Protein AF-A0AAW9ECZ9-F1 (afdb_monomer_lite)

Sequence (85 aa):
GNTAPYMQYAYTRVASIFKRAEIDESALTQPISLTQPHEKQLALRLVQFDETITQVAREGTPHVMCAYLYDLAQSFSGFYENCPI

InterPro domains:
  IPR001278 Arginine-tRNA ligase [PTHR11956] (1-85)
  IPR008909 DALR anticodon binding [PF05746] (7-85)
  IPR008909 DALR anticodon binding [SM00836] (7-85)
  IPR009080 Aminoacyl-tRNA synthetase, class Ia, anticodon-binding [SSF47323] (1-85)

Secondary structure (DSSP, 8-state):
--SHHHHHHHHHHHHHHHHHHT--GGG--SPP---SHHHHHHHHHHHTHHHHHHHHHHHT-HHHHHHHHHHHHHHHHHHHHHS--

Structure (mmCIF, N/CA/C/O backbone):
data_AF-A0AAW9ECZ9-F1
#
_entry.id   AF-A0AAW9ECZ9-F1
#
loop_
_atom_site.group_PDB
_atom_site.id
_atom_site.type_symbol
_atom_site.label_atom_id
_atom_site.label_alt_id
_atom_site.label_comp_id
_atom_site.label_asym_id
_atom_site.label_entity_id
_atom_site.label_seq_id
_atom_site.pdbx_PDB_ins_code
_atom_site.Cartn_x
_atom_site.Cartn_y
_atom_site.Cartn_z
_atom_site.occupancy
_atom_site.B_iso_or_equiv
_atom_site.auth_seq_id
_atom_site.auth_comp_id
_atom_site.auth_asym_id
_atom_site.auth_atom_id
_atom_site.pdbx_PDB_model_num
ATOM 1 N N . GLY A 1 1 ? 13.138 0.456 4.414 1.00 83.44 1 GLY A N 1
ATOM 2 C CA . GLY A 1 1 ? 13.657 0.682 3.050 1.00 83.44 1 GLY A CA 1
ATOM 3 C C . GLY A 1 1 ? 13.007 -0.297 2.094 1.00 83.44 1 GLY A C 1
ATOM 4 O O . GLY A 1 1 ? 12.378 -1.233 2.574 1.00 83.44 1 GLY A O 1
ATOM 5 N N . ASN A 1 2 ? 13.136 -0.088 0.780 1.00 93.19 2 ASN A N 1
ATOM 6 C CA . ASN A 1 2 ? 12.479 -0.921 -0.235 1.00 93.19 2 ASN A CA 1
ATOM 7 C C . ASN A 1 2 ? 13.172 -2.288 -0.372 1.00 93.19 2 ASN A C 1
ATOM 9 O O . ASN A 1 2 ? 14.060 -2.477 -1.201 1.00 93.19 2 ASN A O 1
ATOM 13 N N . THR A 1 3 ? 12.823 -3.217 0.518 1.00 96.69 3 THR A N 1
ATOM 14 C CA . THR A 1 3 ? 13.396 -4.563 0.582 1.00 96.69 3 THR A CA 1
ATOM 15 C C . THR A 1 3 ? 12.302 -5.604 0.783 1.00 96.69 3 THR A C 1
ATOM 17 O O . THR A 1 3 ? 11.258 -5.325 1.376 1.00 96.69 3 THR A O 1
ATOM 20 N N . ALA A 1 4 ? 12.560 -6.837 0.341 1.00 96.56 4 ALA A N 1
ATOM 21 C CA . ALA A 1 4 ? 11.608 -7.933 0.503 1.00 96.56 4 ALA A CA 1
ATOM 22 C C . ALA A 1 4 ? 11.213 -8.189 1.976 1.00 96.56 4 ALA A C 1
ATOM 24 O O . ALA A 1 4 ? 10.012 -8.281 2.234 1.00 96.56 4 ALA A O 1
ATOM 25 N N . PRO A 1 5 ? 12.138 -8.213 2.964 1.00 97.56 5 PRO A N 1
ATOM 26 C CA . PRO A 1 5 ? 11.753 -8.391 4.366 1.00 97.56 5 PRO A CA 1
ATOM 27 C C . PRO A 1 5 ? 10.845 -7.276 4.896 1.00 97.56 5 PRO A C 1
ATOM 29 O O . PRO A 1 5 ? 9.903 -7.552 5.636 1.00 97.56 5 PRO A O 1
ATOM 32 N N . TYR A 1 6 ? 11.085 -6.021 4.494 1.00 97.06 6 TYR A N 1
ATOM 33 C CA . TYR A 1 6 ? 10.212 -4.908 4.872 1.00 97.06 6 TYR A CA 1
ATOM 34 C C . TYR A 1 6 ? 8.797 -5.107 4.316 1.00 97.06 6 TYR A C 1
ATOM 36 O O . TYR A 1 6 ? 7.824 -4.974 5.056 1.00 97.06 6 TYR A O 1
ATOM 44 N N . MET A 1 7 ? 8.681 -5.487 3.041 1.00 97.75 7 MET A N 1
ATOM 45 C CA . MET A 1 7 ? 7.386 -5.724 2.400 1.00 97.75 7 MET A CA 1
ATOM 46 C C . MET A 1 7 ? 6.625 -6.894 3.030 1.00 97.75 7 MET A C 1
ATOM 48 O O . MET A 1 7 ? 5.427 -6.786 3.281 1.00 97.75 7 MET A O 1
ATOM 52 N N . GLN A 1 8 ? 7.319 -7.988 3.345 1.00 97.62 8 GLN A N 1
ATOM 53 C CA . GLN A 1 8 ? 6.729 -9.135 4.041 1.00 97.62 8 GLN A CA 1
ATOM 54 C C . GLN A 1 8 ? 6.214 -8.748 5.432 1.00 97.62 8 GLN A C 1
ATOM 56 O O . GLN A 1 8 ? 5.121 -9.153 5.820 1.00 97.62 8 GLN A O 1
ATOM 61 N N . TYR A 1 9 ? 6.965 -7.928 6.169 1.00 96.81 9 TYR A N 1
ATOM 62 C CA . TYR A 1 9 ? 6.533 -7.425 7.470 1.00 96.81 9 TYR A CA 1
ATOM 63 C C . TYR A 1 9 ? 5.346 -6.452 7.371 1.00 96.81 9 TYR A C 1
ATOM 65 O O . TYR A 1 9 ? 4.409 -6.530 8.164 1.00 96.81 9 TYR A O 1
ATOM 73 N N . ALA A 1 10 ? 5.343 -5.555 6.382 1.00 96.75 10 ALA A N 1
ATOM 74 C CA . ALA A 1 10 ? 4.210 -4.665 6.138 1.00 96.75 10 ALA A CA 1
ATOM 75 C C . ALA A 1 10 ? 2.930 -5.467 5.847 1.00 96.75 10 ALA A C 1
ATOM 77 O O . ALA A 1 10 ? 1.881 -5.189 6.427 1.00 96.75 10 ALA A O 1
ATOM 78 N N . TYR A 1 11 ? 3.037 -6.518 5.030 1.00 97.25 11 TYR A N 1
ATOM 79 C CA . TYR A 1 11 ? 1.926 -7.420 4.739 1.00 97.25 11 TYR A CA 1
ATOM 80 C C . TYR A 1 11 ? 1.371 -8.102 5.999 1.00 97.25 11 TYR A C 1
ATOM 82 O O . TYR A 1 11 ? 0.158 -8.103 6.213 1.00 97.25 11 TYR A O 1
ATOM 90 N N . THR A 1 12 ? 2.229 -8.648 6.870 1.00 96.50 12 THR A N 1
ATOM 91 C CA . THR A 1 12 ? 1.750 -9.328 8.087 1.00 96.50 12 THR A CA 1
ATOM 92 C C . THR A 1 12 ? 1.050 -8.372 9.048 1.00 96.50 12 THR A C 1
ATOM 94 O O . THR A 1 12 ? 0.062 -8.767 9.667 1.00 96.50 12 THR A O 1
ATOM 97 N N . ARG A 1 13 ? 1.493 -7.109 9.142 1.00 95.00 13 ARG A N 1
ATOM 98 C CA . ARG A 1 13 ? 0.788 -6.070 9.911 1.00 95.00 13 ARG A CA 1
ATOM 99 C C . ARG A 1 13 ? -0.627 -5.837 9.388 1.00 95.00 13 ARG A C 1
ATOM 101 O O . ARG A 1 13 ? -1.552 -5.877 10.193 1.00 95.00 13 ARG A O 1
ATOM 108 N N . VAL A 1 14 ? -0.800 -5.664 8.075 1.00 94.75 14 VAL A N 1
ATOM 109 C CA . VAL A 1 14 ? -2.125 -5.507 7.445 1.00 94.75 14 VAL A CA 1
ATOM 110 C C . VAL A 1 14 ? -3.009 -6.725 7.732 1.00 94.75 14 VAL A C 1
ATOM 112 O O . VAL A 1 14 ? -4.093 -6.581 8.289 1.00 94.75 14 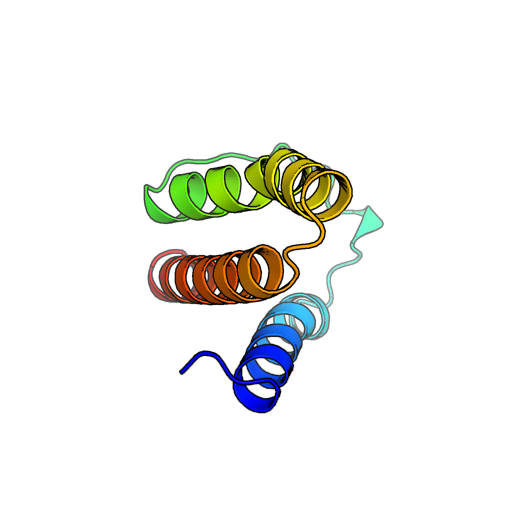VAL A O 1
ATOM 115 N N . ALA A 1 15 ? -2.526 -7.934 7.430 1.00 92.25 15 ALA A N 1
ATOM 116 C CA . ALA A 1 15 ? -3.296 -9.167 7.617 1.00 92.25 15 ALA A CA 1
ATOM 117 C C . ALA A 1 15 ? -3.691 -9.402 9.089 1.00 92.25 15 ALA A C 1
ATOM 119 O O . ALA A 1 15 ? -4.763 -9.929 9.388 1.00 92.25 15 ALA A O 1
ATOM 120 N N . SER A 1 16 ? -2.837 -8.987 10.032 1.00 92.44 16 SER A N 1
ATOM 121 C CA . SER A 1 16 ? -3.113 -9.129 11.463 1.00 92.44 16 SER A CA 1
ATOM 122 C C . SER A 1 16 ? -4.290 -8.289 11.963 1.00 92.44 16 SER A C 1
ATOM 124 O O . SER A 1 16 ? -4.856 -8.648 12.992 1.00 92.44 16 SER A O 1
ATOM 126 N N . ILE A 1 17 ? -4.670 -7.210 11.266 1.00 91.44 17 ILE A N 1
ATOM 127 C CA . ILE A 1 17 ? -5.792 -6.348 11.669 1.00 91.44 17 ILE A CA 1
ATOM 128 C C . ILE A 1 17 ? -7.088 -7.149 11.622 1.00 91.44 17 ILE A C 1
ATOM 130 O O . ILE A 1 17 ? -7.738 -7.310 12.650 1.00 91.44 17 ILE A O 1
ATOM 134 N N . PHE A 1 18 ? -7.393 -7.748 10.471 1.00 86.81 18 PHE A N 1
ATOM 135 C CA . PHE A 1 18 ? -8.574 -8.595 10.302 1.00 86.81 18 PHE A CA 1
ATOM 136 C C . PHE A 1 18 ? -8.548 -9.801 11.243 1.00 86.81 18 PHE A C 1
ATOM 138 O O . PHE A 1 18 ? -9.539 -10.095 11.906 1.00 86.81 18 PHE A O 1
ATOM 145 N N . LYS A 1 19 ? -7.378 -10.437 11.402 1.00 87.25 19 LYS A N 1
ATOM 146 C CA . LYS A 1 19 ? -7.222 -11.572 12.323 1.00 87.25 19 LYS A CA 1
ATOM 147 C C . LYS A 1 19 ? -7.528 -11.212 13.783 1.00 87.25 19 LYS A C 1
ATOM 149 O O . LYS A 1 19 ? -8.029 -12.057 14.513 1.00 87.25 19 LYS A O 1
ATOM 154 N N . ARG A 1 20 ? -7.179 -9.999 14.224 1.00 88.75 20 ARG A N 1
ATOM 155 C CA . ARG A 1 20 ? -7.398 -9.527 15.603 1.00 88.75 20 ARG A CA 1
ATOM 156 C C . ARG A 1 20 ? -8.781 -8.937 15.825 1.00 88.75 20 ARG A C 1
ATOM 158 O O . ARG A 1 20 ? -9.226 -8.906 16.964 1.00 88.75 20 ARG A O 1
ATOM 165 N N . ALA A 1 21 ? -9.410 -8.430 14.771 1.00 88.06 21 ALA A N 1
ATOM 166 C CA . ALA A 1 21 ? -10.732 -7.836 14.860 1.00 88.06 21 ALA A CA 1
ATOM 167 C C . ALA A 1 21 ? -11.821 -8.890 15.128 1.00 88.06 21 ALA A C 1
ATOM 169 O O . ALA A 1 21 ? -12.893 -8.528 15.595 1.00 88.06 21 ALA A O 1
ATOM 170 N N . GLU A 1 22 ? -11.547 -10.175 14.849 1.00 85.56 22 GLU A N 1
ATOM 171 C CA . GLU A 1 22 ? -12.520 -11.276 14.971 1.00 85.56 22 GLU A CA 1
ATOM 172 C C . GLU A 1 22 ? -13.831 -10.982 14.212 1.00 85.56 22 GLU A C 1
ATOM 174 O O . GLU A 1 22 ? -14.913 -11.434 14.583 1.00 85.56 22 GLU A O 1
ATOM 179 N N . ILE A 1 23 ? -13.726 -10.205 13.128 1.00 85.62 23 ILE A N 1
ATOM 180 C CA . ILE A 1 23 ? -14.848 -9.811 12.278 1.00 85.62 23 ILE A CA 1
ATOM 181 C C . ILE A 1 23 ? -15.013 -10.842 11.165 1.00 85.62 23 ILE A C 1
ATOM 183 O O . ILE A 1 23 ? -14.048 -11.222 10.502 1.00 85.62 23 ILE A O 1
ATOM 187 N N . ASP A 1 24 ? -16.257 -11.247 10.925 1.00 85.88 24 ASP A N 1
ATOM 188 C CA . ASP A 1 24 ? -16.631 -11.949 9.704 1.00 85.88 24 ASP A CA 1
ATOM 189 C C . ASP A 1 24 ? -16.583 -10.970 8.522 1.00 85.88 24 ASP A C 1
ATOM 191 O O . ASP A 1 24 ? -17.393 -10.046 8.430 1.00 85.88 24 ASP A O 1
ATOM 195 N N . GLU A 1 25 ? -15.627 -11.162 7.611 1.00 83.94 25 GLU A N 1
ATOM 196 C CA . GLU A 1 25 ? -15.464 -10.314 6.425 1.00 83.94 25 GLU A CA 1
ATOM 197 C C . GLU A 1 25 ? -16.735 -10.262 5.564 1.00 83.94 25 GLU A C 1
ATOM 199 O O . GLU A 1 25 ? -17.015 -9.235 4.948 1.00 83.94 25 GLU A O 1
ATOM 204 N N . SER A 1 26 ? -17.555 -11.319 5.566 1.00 86.88 26 SER A N 1
ATOM 205 C CA . SER A 1 26 ? -18.820 -11.339 4.823 1.00 86.88 26 SER A CA 1
ATOM 206 C C . SER A 1 26 ? -19.879 -10.392 5.405 1.00 86.88 26 SER A C 1
ATOM 208 O O . SER A 1 26 ? -20.802 -9.984 4.697 1.00 86.88 26 SER A O 1
ATOM 210 N N . ALA A 1 27 ? -19.725 -9.980 6.668 1.00 87.56 27 ALA A N 1
ATOM 211 C CA . ALA A 1 27 ? -20.599 -9.014 7.324 1.00 87.56 27 ALA A CA 1
ATOM 212 C C . ALA A 1 27 ? -20.231 -7.549 7.005 1.00 87.56 27 ALA A C 1
ATOM 214 O O . ALA A 1 27 ? -21.032 -6.644 7.263 1.00 87.56 27 ALA A O 1
ATOM 215 N N . LEU A 1 28 ? -19.055 -7.291 6.415 1.00 88.88 28 LEU A N 1
ATOM 216 C CA . LEU A 1 28 ? -18.582 -5.952 6.044 1.00 88.88 28 LEU A CA 1
ATOM 217 C C . LEU A 1 28 ? -19.274 -5.445 4.768 1.00 88.88 28 LEU A C 1
ATOM 219 O O . LEU A 1 28 ? -18.698 -5.392 3.687 1.00 88.88 28 LEU A O 1
ATOM 223 N N . THR A 1 29 ? -20.539 -5.053 4.903 1.00 91.75 29 THR A N 1
ATOM 224 C CA . THR A 1 29 ? -21.388 -4.576 3.789 1.00 91.75 29 THR A CA 1
ATOM 225 C C . THR A 1 29 ? -21.552 -3.057 3.745 1.00 91.75 29 THR A C 1
ATOM 227 O O . THR A 1 29 ? -22.237 -2.514 2.877 1.00 91.75 29 THR A O 1
ATOM 230 N N . GLN A 1 30 ? -20.943 -2.355 4.699 1.00 91.62 30 GLN A N 1
ATOM 231 C CA . GLN A 1 30 ? -21.054 -0.909 4.830 1.00 91.62 30 GLN A CA 1
ATOM 232 C C . GLN A 1 30 ? -20.341 -0.202 3.666 1.00 91.62 30 GLN A C 1
ATOM 234 O O . GLN A 1 30 ? -19.295 -0.666 3.207 1.00 91.62 30 GLN A O 1
ATOM 239 N N . PRO A 1 31 ? -20.878 0.931 3.182 1.00 93.44 31 PRO A N 1
ATOM 240 C CA . PRO A 1 31 ? -20.220 1.695 2.135 1.00 93.44 31 PRO A CA 1
ATOM 241 C C . PRO A 1 31 ? -18.884 2.256 2.634 1.00 93.44 31 PRO A C 1
ATOM 243 O O . PRO A 1 31 ? -18.765 2.706 3.774 1.00 93.44 31 PRO A O 1
ATOM 246 N N . ILE A 1 32 ? -17.889 2.286 1.748 1.00 93.62 32 ILE A N 1
ATOM 247 C CA . ILE A 1 32 ? -16.594 2.910 2.029 1.00 93.62 32 ILE A CA 1
ATOM 248 C C . ILE A 1 32 ? -16.788 4.431 2.100 1.00 93.62 32 ILE A C 1
ATOM 250 O O . ILE A 1 32 ? -17.235 5.050 1.134 1.00 93.62 32 ILE A O 1
ATOM 254 N N . SER A 1 33 ? -16.423 5.035 3.231 1.00 94.75 33 SER A N 1
ATOM 255 C CA . SER A 1 33 ? -16.448 6.486 3.439 1.00 94.75 33 SER A CA 1
ATOM 256 C C . SER A 1 33 ? -15.031 7.005 3.662 1.00 94.75 33 SER A C 1
ATOM 258 O O . SER A 1 33 ? -14.351 6.564 4.582 1.00 94.75 33 SER A O 1
ATOM 260 N N . LEU A 1 34 ? -14.581 7.935 2.815 1.00 96.31 34 LEU A N 1
ATOM 261 C CA . LEU A 1 34 ? -13.238 8.522 2.876 1.00 96.31 34 LEU A CA 1
ATOM 262 C C . LEU A 1 34 ? -13.329 9.962 3.394 1.00 96.31 34 LEU A C 1
ATOM 264 O O . LEU A 1 34 ? -13.600 10.903 2.640 1.00 96.31 34 LEU A O 1
ATOM 268 N N . THR A 1 35 ? -13.102 10.140 4.688 1.00 95.44 35 THR A N 1
ATOM 269 C CA . THR A 1 35 ? -13.246 11.416 5.397 1.00 95.44 35 THR A CA 1
ATOM 270 C C . THR A 1 35 ? -11.903 12.100 5.640 1.00 95.44 35 THR A C 1
ATOM 272 O O . THR A 1 35 ? -11.795 13.316 5.469 1.00 95.44 35 THR A O 1
ATOM 275 N N . GLN A 1 36 ? -10.863 11.328 5.952 1.00 96.19 36 GLN A N 1
ATOM 276 C CA . GLN A 1 36 ? -9.535 11.816 6.297 1.00 96.19 36 GLN A CA 1
ATOM 277 C C . GLN A 1 36 ? -8.614 11.907 5.069 1.00 96.19 36 GLN A C 1
ATOM 279 O O . GLN A 1 36 ? -8.753 11.138 4.113 1.00 96.19 36 GLN A O 1
ATOM 284 N N . PRO A 1 37 ? -7.617 12.812 5.077 1.00 97.06 37 PRO A N 1
ATOM 285 C CA . PRO A 1 37 ? -6.633 12.901 3.998 1.00 97.06 37 PRO A CA 1
ATOM 286 C C . PRO A 1 37 ? -5.866 11.591 3.767 1.00 97.06 37 PRO A C 1
ATOM 288 O O . PRO A 1 37 ? -5.679 11.188 2.620 1.00 97.06 37 PRO A O 1
ATOM 291 N N . HIS A 1 38 ? -5.479 10.899 4.843 1.00 97.62 38 HIS A N 1
ATOM 292 C CA . HIS A 1 38 ? -4.714 9.650 4.766 1.00 97.62 38 HIS A CA 1
ATOM 293 C C . HIS A 1 38 ? -5.535 8.489 4.178 1.00 97.62 38 HIS A C 1
ATOM 295 O O . HIS A 1 38 ? -5.002 7.705 3.395 1.00 97.62 38 HIS A O 1
ATOM 301 N N . GLU A 1 39 ? -6.840 8.423 4.472 1.00 97.75 39 GLU A N 1
ATOM 302 C CA . GLU A 1 39 ? -7.774 7.473 3.846 1.00 97.75 39 GLU A CA 1
ATOM 303 C C . GLU A 1 39 ? -7.827 7.677 2.328 1.00 97.75 39 GLU A C 1
ATOM 305 O O 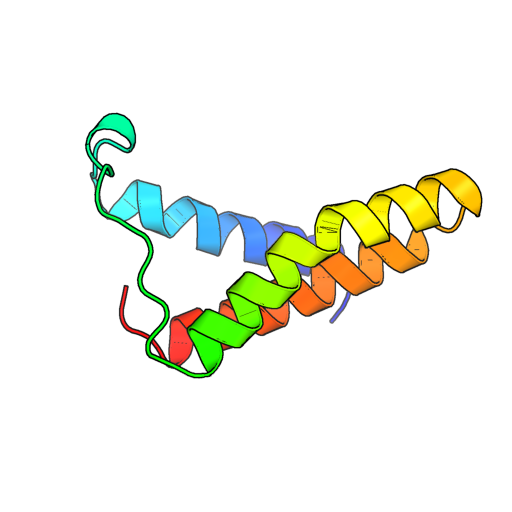. GLU A 1 39 ? -7.671 6.733 1.555 1.00 97.75 39 GLU A O 1
ATOM 310 N N . LYS A 1 40 ? -7.990 8.932 1.889 1.00 97.56 40 LYS A N 1
ATOM 311 C CA . LYS A 1 40 ? -8.042 9.290 0.462 1.00 97.56 40 LYS A CA 1
ATOM 312 C C . LYS A 1 40 ? -6.729 8.989 -0.250 1.00 97.56 40 LYS A C 1
ATOM 314 O O . LYS A 1 40 ? -6.745 8.479 -1.368 1.00 97.56 40 LYS A O 1
ATOM 319 N N . GLN A 1 41 ? -5.600 9.285 0.392 1.00 97.50 41 GLN A N 1
ATOM 320 C CA . GLN A 1 41 ? -4.278 8.994 -0.152 1.00 97.50 41 GLN A CA 1
ATOM 321 C C . GLN A 1 41 ? -4.082 7.487 -0.355 1.00 97.50 41 GLN A C 1
ATOM 323 O O . GLN A 1 41 ? -3.657 7.075 -1.434 1.00 97.50 41 GLN A O 1
ATOM 328 N N . LEU A 1 42 ? -4.434 6.669 0.641 1.00 98.19 42 LEU A N 1
ATOM 329 C CA . LEU A 1 42 ? -4.343 5.215 0.536 1.00 98.19 42 LEU A CA 1
ATOM 330 C C . LEU A 1 42 ? -5.273 4.666 -0.553 1.00 98.19 42 LEU A C 1
ATOM 332 O O . LEU A 1 42 ? -4.838 3.869 -1.382 1.00 98.19 42 LEU A O 1
ATOM 336 N N . ALA A 1 43 ? -6.525 5.127 -0.592 1.00 97.88 43 ALA A N 1
ATOM 337 C CA . ALA A 1 43 ? -7.495 4.711 -1.601 1.00 97.88 43 ALA A CA 1
ATOM 338 C C . ALA A 1 43 ? -7.021 5.033 -3.027 1.00 97.88 43 ALA A C 1
ATOM 340 O O . ALA A 1 43 ? -7.103 4.180 -3.910 1.00 97.88 43 ALA A O 1
ATOM 341 N N . LEU A 1 44 ? -6.462 6.229 -3.246 1.00 97.31 44 LEU A N 1
ATOM 342 C CA . LEU A 1 44 ? -5.907 6.611 -4.544 1.00 97.31 44 LEU A CA 1
ATOM 343 C C . LEU A 1 44 ? -4.774 5.670 -4.965 1.00 97.31 44 LEU A C 1
ATOM 345 O O . LEU A 1 44 ? -4.753 5.214 -6.105 1.00 97.31 44 LEU A O 1
ATOM 349 N N . ARG A 1 45 ? -3.861 5.343 -4.041 1.00 97.88 45 ARG A N 1
ATOM 350 C CA . ARG A 1 45 ? -2.763 4.412 -4.325 1.00 97.88 45 ARG A CA 1
ATOM 351 C C . ARG A 1 45 ? -3.283 3.028 -4.691 1.00 97.88 45 ARG A C 1
ATOM 353 O O . ARG A 1 45 ? -2.816 2.480 -5.676 1.00 97.88 45 ARG A O 1
ATOM 360 N N . LEU A 1 46 ? -4.280 2.503 -3.979 1.00 98.31 46 LEU A N 1
ATOM 361 C CA . LEU A 1 46 ? -4.878 1.198 -4.290 1.00 98.31 46 LEU A CA 1
ATOM 362 C C . LEU A 1 46 ? -5.479 1.141 -5.703 1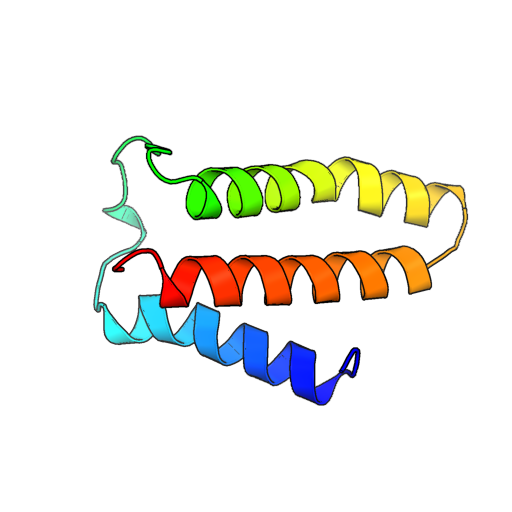.00 98.31 46 LEU A C 1
ATOM 364 O O . LEU A 1 46 ? -5.277 0.159 -6.413 1.00 98.31 46 LEU A O 1
ATOM 368 N N . VAL A 1 47 ? -6.182 2.194 -6.131 1.00 97.69 47 VAL A N 1
ATOM 369 C CA . VAL A 1 47 ? -6.804 2.250 -7.468 1.00 97.69 47 VAL A CA 1
ATOM 370 C C . VAL A 1 47 ? -5.758 2.350 -8.590 1.00 97.69 47 VAL A C 1
ATOM 372 O O . VAL A 1 47 ? -5.984 1.843 -9.684 1.00 97.69 47 VAL A O 1
ATOM 375 N N . GLN A 1 48 ? -4.582 2.924 -8.319 1.00 97.75 48 GLN A N 1
ATOM 376 C CA . GLN A 1 48 ? -3.469 3.017 -9.278 1.00 97.75 48 GLN A CA 1
ATOM 377 C C . GLN A 1 48 ? -2.763 1.678 -9.561 1.00 97.75 48 GLN A C 1
ATOM 379 O O . GLN A 1 48 ? -1.856 1.625 -10.399 1.00 97.75 48 GLN A O 1
ATOM 384 N N . PHE A 1 49 ? -3.161 0.585 -8.900 1.00 98.44 49 PHE A N 1
ATOM 385 C CA . PHE A 1 49 ? -2.603 -0.740 -9.170 1.00 98.44 49 PHE A CA 1
ATOM 386 C C . PHE A 1 49 ? -2.764 -1.150 -10.638 1.00 98.44 49 PHE A C 1
ATOM 388 O O . PHE A 1 49 ? -1.811 -1.653 -11.231 1.00 98.44 49 PHE A O 1
ATOM 395 N N . ASP A 1 50 ? -3.941 -0.902 -11.222 1.00 97.81 50 ASP A N 1
ATOM 396 C CA . ASP A 1 50 ? -4.272 -1.314 -12.592 1.00 97.81 50 ASP A CA 1
ATOM 397 C C . ASP A 1 50 ? -3.383 -0.620 -13.639 1.00 97.81 50 ASP A C 1
ATOM 399 O O . ASP A 1 50 ? -2.822 -1.251 -14.539 1.00 97.81 50 ASP A O 1
ATOM 403 N N . GLU A 1 51 ? -3.151 0.681 -13.460 1.00 97.44 51 GLU A N 1
ATOM 404 C CA . GLU A 1 51 ? -2.223 1.446 -14.294 1.00 97.44 51 GLU A CA 1
ATOM 405 C C . GLU A 1 51 ? -0.787 0.923 -14.144 1.00 97.44 51 GLU A C 1
ATOM 407 O O . GLU A 1 51 ? -0.094 0.688 -15.137 1.00 97.44 51 GLU A O 1
ATOM 412 N N . THR A 1 52 ? -0.361 0.665 -12.904 1.00 98.12 52 THR A N 1
ATOM 413 C CA . THR A 1 52 ? 0.989 0.175 -12.598 1.00 98.12 52 THR A CA 1
ATOM 414 C C . THR A 1 52 ? 1.249 -1.189 -13.237 1.00 98.12 52 THR A C 1
ATOM 416 O O . THR A 1 52 ? 2.278 -1.384 -13.886 1.00 98.12 52 THR A O 1
ATOM 419 N N . ILE A 1 53 ? 0.333 -2.153 -13.079 1.00 98.00 53 ILE A N 1
ATOM 420 C CA . ILE A 1 53 ? 0.507 -3.492 -13.657 1.00 98.00 53 ILE A CA 1
ATOM 421 C C . ILE A 1 53 ? 0.477 -3.441 -15.187 1.00 98.00 53 ILE A C 1
ATOM 423 O O . ILE A 1 53 ? 1.283 -4.115 -15.832 1.00 98.00 53 ILE A O 1
ATOM 427 N N . THR A 1 54 ? -0.372 -2.590 -15.770 1.00 98.25 54 THR A N 1
ATOM 428 C CA . THR A 1 54 ? -0.438 -2.381 -17.221 1.00 98.25 54 THR A CA 1
ATOM 429 C C . THR A 1 54 ? 0.873 -1.818 -17.761 1.00 98.25 54 THR A C 1
ATOM 431 O O . THR A 1 54 ? 1.394 -2.313 -18.764 1.00 98.25 54 THR A O 1
ATOM 434 N N . GLN A 1 55 ? 1.455 -0.824 -17.084 1.00 98.00 55 GLN A N 1
ATOM 435 C CA . GLN A 1 55 ? 2.757 -0.277 -17.455 1.00 98.00 55 GLN A CA 1
ATOM 436 C C . GLN A 1 55 ? 3.849 -1.350 -17.396 1.00 98.00 55 GLN A C 1
ATOM 438 O O . GLN A 1 55 ? 4.595 -1.522 -18.360 1.00 98.00 55 GLN A O 1
ATOM 443 N N . VAL A 1 56 ? 3.918 -2.104 -16.296 1.00 98.50 56 VAL A N 1
ATOM 444 C CA . VAL A 1 56 ? 4.923 -3.160 -16.103 1.00 98.50 56 VAL A CA 1
ATOM 445 C C . VAL A 1 56 ? 4.803 -4.237 -17.179 1.00 98.50 56 VAL A C 1
ATOM 447 O O . VAL A 1 56 ? 5.821 -4.673 -17.714 1.00 98.50 56 VAL A O 1
ATOM 450 N N . ALA A 1 57 ? 3.581 -4.641 -17.530 1.00 98.19 57 ALA A N 1
ATOM 451 C CA . ALA A 1 57 ? 3.333 -5.622 -18.582 1.00 98.19 57 ALA A CA 1
ATOM 452 C C . ALA A 1 57 ? 3.751 -5.106 -19.969 1.00 98.19 57 ALA A C 1
ATOM 454 O O . ALA A 1 57 ? 4.312 -5.862 -20.760 1.00 98.19 57 ALA A O 1
ATOM 455 N N . ARG A 1 58 ? 3.510 -3.820 -20.255 1.00 98.31 58 ARG A N 1
ATOM 456 C CA . ARG A 1 58 ? 3.879 -3.184 -21.528 1.00 98.31 58 ARG A CA 1
ATOM 457 C C . ARG A 1 58 ? 5.388 -3.006 -21.679 1.00 98.31 58 ARG A C 1
ATOM 459 O O . ARG A 1 58 ? 5.918 -3.184 -22.770 1.00 98.31 58 ARG A O 1
ATOM 466 N N . GLU A 1 59 ? 6.062 -2.596 -20.611 1.00 98.12 59 GLU A N 1
ATOM 467 C CA . GLU A 1 59 ? 7.452 -2.127 -20.662 1.00 98.12 59 GLU A CA 1
ATOM 468 C C . GLU A 1 59 ? 8.464 -3.165 -20.161 1.00 98.12 59 GLU A C 1
ATOM 470 O O . GLU A 1 59 ? 9.661 -3.012 -20.395 1.00 98.12 59 GLU A O 1
ATOM 475 N N . GLY A 1 60 ? 8.016 -4.222 -19.478 1.00 97.69 60 GLY A N 1
ATOM 476 C CA . GLY A 1 60 ? 8.906 -5.223 -18.888 1.00 97.69 60 GLY A CA 1
ATOM 477 C C . GLY A 1 60 ? 9.745 -4.664 -17.734 1.00 97.69 60 GLY A C 1
ATOM 478 O O . GLY A 1 60 ? 10.887 -5.077 -17.539 1.00 97.69 60 GLY A O 1
ATOM 479 N N . THR A 1 61 ? 9.201 -3.708 -16.975 1.00 97.88 61 THR A N 1
ATOM 480 C CA . THR A 1 61 ? 9.911 -2.918 -15.954 1.00 97.88 61 THR A CA 1
ATOM 481 C C . THR A 1 61 ? 9.460 -3.263 -14.521 1.00 97.88 61 THR A C 1
ATOM 483 O O . THR A 1 61 ? 8.847 -2.445 -13.838 1.00 97.88 61 THR A O 1
ATOM 486 N N . PRO A 1 62 ? 9.794 -4.450 -13.974 1.00 97.38 62 PRO A N 1
ATOM 487 C CA . PRO A 1 62 ? 9.282 -4.909 -12.673 1.00 97.38 62 PRO A CA 1
ATOM 488 C C . PRO A 1 62 ? 9.682 -4.021 -11.483 1.00 97.38 62 PRO A C 1
ATOM 490 O O . PRO A 1 62 ? 8.995 -4.007 -10.465 1.00 97.38 62 PRO A O 1
ATOM 493 N N . HIS A 1 63 ? 10.762 -3.243 -11.602 1.00 97.69 63 HIS A N 1
ATOM 494 C CA . HIS A 1 63 ? 11.167 -2.280 -10.574 1.00 97.69 63 HIS A CA 1
ATOM 495 C C . HIS A 1 63 ? 10.091 -1.213 -10.300 1.00 97.69 63 HIS A C 1
ATOM 497 O O . HIS A 1 63 ? 10.008 -0.722 -9.175 1.00 97.69 63 HIS A O 1
ATOM 503 N N . VAL A 1 64 ? 9.238 -0.903 -11.285 1.00 98.12 64 VAL A N 1
ATOM 504 C CA . VAL A 1 64 ? 8.081 -0.009 -11.124 1.00 98.12 64 VAL A CA 1
ATOM 505 C C . VAL A 1 64 ? 7.072 -0.613 -10.145 1.00 98.12 64 VAL A C 1
ATOM 507 O O . VAL A 1 64 ? 6.617 0.077 -9.235 1.00 98.12 64 VAL A O 1
ATOM 510 N N . MET A 1 65 ? 6.801 -1.920 -10.240 1.00 98.25 65 MET A N 1
ATOM 511 C CA . MET A 1 65 ? 5.939 -2.617 -9.278 1.00 98.25 65 MET A CA 1
ATOM 512 C C . MET A 1 65 ?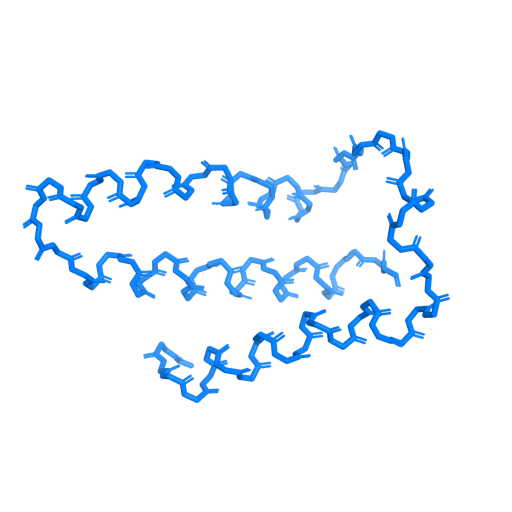 6.542 -2.601 -7.868 1.00 98.25 65 MET A C 1
ATOM 514 O O . MET A 1 65 ? 5.838 -2.350 -6.893 1.00 98.25 65 MET A O 1
ATOM 518 N N . CYS A 1 66 ? 7.854 -2.820 -7.741 1.00 98.06 66 CYS A N 1
ATOM 519 C CA . CYS A 1 66 ? 8.531 -2.755 -6.442 1.00 98.06 66 CYS A CA 1
ATOM 520 C C . CYS A 1 66 ? 8.441 -1.359 -5.807 1.00 98.06 66 CYS A C 1
ATOM 522 O O . CYS A 1 66 ? 8.290 -1.248 -4.591 1.00 98.06 66 CYS A O 1
ATOM 524 N N . ALA A 1 67 ? 8.548 -0.295 -6.605 1.00 98.06 67 ALA A N 1
ATOM 525 C CA . ALA A 1 67 ? 8.377 1.074 -6.127 1.00 98.06 67 ALA A CA 1
ATOM 526 C C . ALA A 1 67 ? 6.929 1.331 -5.685 1.00 98.06 67 ALA A C 1
ATOM 528 O O . ALA A 1 67 ? 6.707 1.781 -4.564 1.00 98.06 67 ALA A O 1
ATOM 529 N N . TYR A 1 68 ? 5.953 0.948 -6.513 1.00 98.38 68 TYR A N 1
ATOM 530 C CA . TYR A 1 68 ? 4.531 1.072 -6.200 1.00 98.38 68 TYR A CA 1
ATOM 531 C C . TYR A 1 68 ? 4.154 0.370 -4.888 1.00 98.38 68 TYR A C 1
ATOM 533 O O . TYR A 1 68 ? 3.526 0.974 -4.021 1.00 98.38 68 TYR A O 1
ATOM 541 N N . LEU A 1 69 ? 4.565 -0.890 -4.710 1.00 98.25 69 LEU A N 1
ATOM 542 C CA . LEU A 1 69 ? 4.246 -1.654 -3.504 1.00 98.25 69 LEU A CA 1
ATOM 543 C C . LEU A 1 69 ? 4.871 -1.027 -2.252 1.00 98.25 69 LEU A C 1
ATOM 545 O O . LEU A 1 69 ? 4.235 -0.987 -1.198 1.00 98.25 69 LEU A O 1
ATOM 549 N N . TYR A 1 70 ? 6.096 -0.511 -2.366 1.00 98.19 70 TYR A N 1
ATOM 550 C CA . TYR A 1 70 ? 6.752 0.188 -1.267 1.00 98.19 70 TYR A CA 1
ATOM 551 C C . TYR A 1 70 ? 6.012 1.474 -0.885 1.00 98.19 70 TYR A C 1
ATOM 553 O O . TYR A 1 70 ? 5.715 1.678 0.293 1.00 98.19 70 TYR A O 1
ATOM 561 N N . ASP A 1 71 ? 5.648 2.299 -1.867 1.00 97.69 71 ASP A N 1
ATOM 562 C CA . ASP A 1 71 ? 4.876 3.524 -1.647 1.00 97.69 71 ASP A CA 1
ATOM 563 C C . ASP A 1 71 ? 3.490 3.227 -1.058 1.00 97.69 71 ASP A C 1
ATOM 565 O O . ASP A 1 71 ? 3.026 3.936 -0.162 1.00 97.69 71 ASP A O 1
ATOM 569 N N . LEU A 1 72 ? 2.841 2.148 -1.504 1.00 98.38 72 LEU A N 1
ATOM 570 C CA . LEU A 1 72 ? 1.571 1.687 -0.952 1.00 98.38 72 LEU A CA 1
ATOM 571 C C . LEU A 1 72 ? 1.715 1.299 0.528 1.00 98.38 72 LEU A C 1
ATOM 573 O O . LEU A 1 72 ? 0.897 1.709 1.350 1.00 98.38 72 LEU A O 1
ATOM 577 N N . ALA A 1 73 ? 2.776 0.573 0.894 1.00 98.06 73 ALA A N 1
ATOM 578 C CA . ALA A 1 73 ? 3.058 0.218 2.286 1.00 98.06 73 ALA A CA 1
ATOM 579 C C . ALA A 1 73 ? 3.348 1.449 3.168 1.00 98.06 73 ALA A C 1
ATOM 581 O O . ALA A 1 73 ? 2.926 1.496 4.329 1.00 98.06 73 ALA A O 1
ATOM 582 N N . GLN A 1 74 ? 4.024 2.469 2.626 1.00 97.19 74 GLN A N 1
ATOM 583 C CA . GLN A 1 74 ? 4.218 3.752 3.312 1.00 97.19 74 GLN A CA 1
ATOM 584 C C . GLN A 1 74 ? 2.883 4.481 3.511 1.00 97.19 74 GLN A C 1
ATOM 586 O O . GLN A 1 74 ? 2.580 4.916 4.621 1.00 97.19 74 GLN A O 1
ATOM 591 N N . SER A 1 75 ? 2.049 4.548 2.467 1.00 97.69 75 SER A N 1
ATOM 592 C CA . SER A 1 75 ? 0.718 5.160 2.543 1.00 97.69 75 SER A CA 1
ATOM 593 C C . SER A 1 75 ? -0.176 4.456 3.562 1.00 97.69 75 SER A C 1
ATOM 595 O O . SER A 1 75 ? -0.893 5.118 4.309 1.00 97.69 75 SER A O 1
ATOM 597 N N . PHE A 1 76 ? -0.112 3.124 3.626 1.00 97.81 76 PHE A N 1
ATOM 598 C CA . PHE A 1 76 ? -0.826 2.342 4.629 1.00 97.81 76 PHE A CA 1
ATOM 599 C C . PHE A 1 76 ? -0.334 2.645 6.046 1.00 97.81 76 PHE A C 1
ATOM 601 O O . PHE A 1 76 ? -1.146 2.802 6.951 1.00 97.81 76 PHE A O 1
ATOM 608 N N . SER A 1 77 ? 0.982 2.757 6.248 1.00 96.38 77 SER A N 1
ATOM 609 C CA . SER A 1 77 ? 1.548 3.072 7.567 1.00 96.38 77 SER A CA 1
ATOM 610 C C . SER A 1 77 ? 1.060 4.436 8.066 1.00 96.38 77 SER A C 1
ATOM 612 O O . SER A 1 77 ? 0.601 4.538 9.200 1.00 96.38 77 SER A O 1
ATOM 614 N N . GLY A 1 78 ? 1.056 5.450 7.193 1.00 96.62 78 GLY A N 1
ATOM 615 C CA . GLY A 1 78 ? 0.509 6.769 7.516 1.00 96.62 78 GLY A CA 1
ATOM 616 C C . GLY A 1 78 ? -0.992 6.737 7.824 1.00 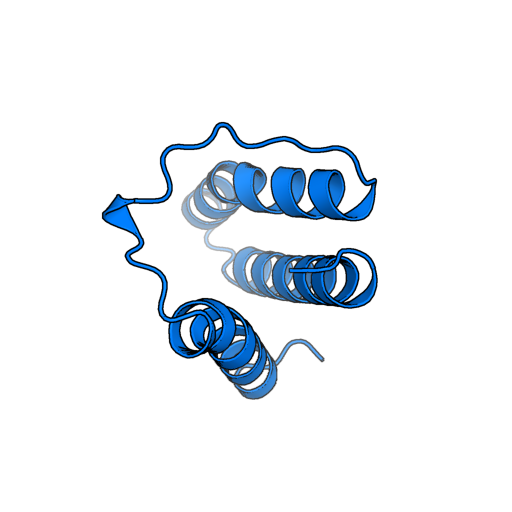96.62 78 GLY A C 1
ATOM 617 O O . GLY A 1 78 ? -1.429 7.372 8.779 1.00 96.62 78 GLY A O 1
ATOM 618 N N . PHE A 1 79 ? -1.780 5.966 7.070 1.00 97.75 79 PHE A N 1
ATOM 619 C CA . PHE A 1 79 ? -3.195 5.730 7.380 1.00 97.75 79 PHE A CA 1
ATOM 620 C C . PHE A 1 79 ? -3.378 5.077 8.756 1.00 97.75 79 PHE A C 1
ATOM 622 O O . PHE A 1 79 ? -4.106 5.614 9.582 1.00 97.75 79 PHE A O 1
ATOM 629 N N . TYR A 1 80 ? -2.666 3.986 9.036 1.00 96.19 80 TYR A N 1
ATOM 630 C CA . TYR A 1 80 ? -2.775 3.240 10.292 1.00 96.19 80 TYR A CA 1
ATOM 631 C C . TYR A 1 80 ? -2.421 4.082 11.530 1.00 96.19 80 TYR A C 1
ATOM 633 O O . TYR A 1 80 ? -2.976 3.878 12.605 1.00 96.19 80 TYR A O 1
ATOM 641 N N . GLU A 1 81 ? -1.479 5.017 11.401 1.00 95.81 81 GLU A N 1
ATOM 642 C CA . GLU A 1 81 ? -1.061 5.897 12.500 1.00 95.81 81 GLU A CA 1
ATOM 643 C C . GLU A 1 81 ? -2.028 7.064 12.743 1.00 95.81 81 GLU A C 1
ATOM 645 O O . GLU A 1 81 ? -2.170 7.511 13.880 1.00 95.81 81 GLU A O 1
ATOM 650 N N . ASN A 1 82 ? -2.689 7.565 11.694 1.00 96.25 82 ASN A N 1
ATOM 651 C CA . ASN A 1 82 ? -3.498 8.788 11.757 1.00 96.25 82 ASN A CA 1
ATOM 652 C C . ASN A 1 82 ? -5.012 8.534 11.731 1.00 96.25 82 ASN A C 1
ATOM 654 O O . ASN A 1 82 ? -5.791 9.455 11.979 1.00 96.25 82 ASN A O 1
ATOM 658 N N . CYS A 1 83 ? -5.445 7.317 11.413 1.00 94.88 83 CYS A N 1
ATOM 659 C CA . CYS A 1 83 ? -6.848 6.932 11.317 1.00 94.88 83 CYS A CA 1
ATOM 660 C C . CYS A 1 83 ? -7.083 5.692 12.194 1.00 94.88 83 CYS A C 1
ATOM 662 O O . CYS A 1 83 ? -6.532 4.634 11.891 1.00 94.88 83 CYS A O 1
ATOM 664 N N . PRO A 1 84 ? -7.863 5.802 13.285 1.00 89.00 84 PRO A N 1
ATOM 665 C CA . PRO A 1 84 ? -8.212 4.653 14.115 1.00 89.00 84 PRO A CA 1
ATOM 666 C C . PRO A 1 84 ? -8.965 3.589 13.307 1.00 89.00 84 PRO A C 1
ATOM 668 O O . PRO A 1 84 ? -9.881 3.928 1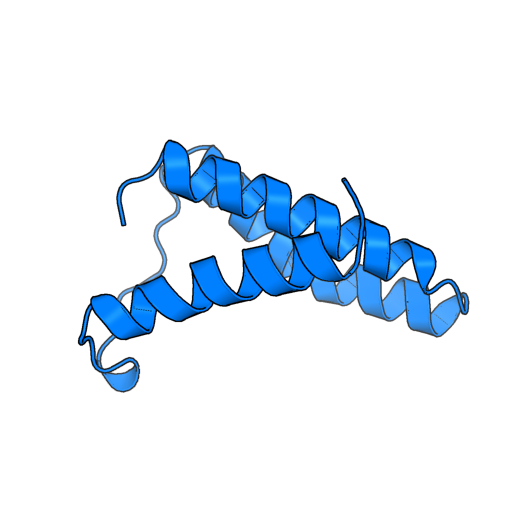2.557 1.00 89.00 84 PRO A O 1
ATOM 671 N N . ILE A 1 85 ? -8.579 2.324 13.493 1.00 85.06 85 ILE A N 1
ATOM 672 C CA . ILE A 1 85 ? -9.167 1.133 12.859 1.00 85.06 85 ILE A CA 1
ATOM 673 C C . ILE A 1 85 ? -9.707 0.214 13.949 1.00 85.06 85 ILE A C 1
ATOM 675 O O . ILE A 1 85 ? -8.989 0.052 14.966 1.00 85.06 85 ILE A O 1
#

pLDDT: mean 95.13, std 4.18, range [83.44, 98.5]

Organism: Klebsiella aerogenes (NCBI:txid548)

Radius of gyration: 14.51 Å; chains: 1; bounding box: 35×25×37 Å

Foldseek 3Di:
DLDPVVLVVLVVVVVVVCVVVVDDPVPPPDDDDDDDPLSVQLVVLVVCPVVQVVCCVVPVCCVSVSVSSVVNSVSVVVCPVPPPD